Protein AF-A0A4Y9ABC7-F1 (afdb_monomer_lite)

Structure (mmCIF, N/CA/C/O backbone):
data_AF-A0A4Y9ABC7-F1
#
_entry.id   AF-A0A4Y9ABC7-F1
#
loop_
_atom_site.group_PDB
_atom_site.id
_atom_site.type_symbol
_atom_site.label_atom_id
_atom_site.label_alt_id
_atom_site.label_comp_id
_atom_site.label_asym_id
_atom_site.label_entity_id
_atom_site.label_seq_id
_atom_site.pdbx_PDB_ins_code
_atom_site.Cartn_x
_atom_site.Cartn_y
_atom_site.Cartn_z
_atom_site.occupancy
_atom_site.B_iso_or_equiv
_atom_site.auth_seq_id
_atom_site.auth_comp_id
_atom_site.auth_asym_id
_atom_site.auth_atom_id
_atom_site.pdbx_PDB_model_num
ATOM 1 N N . MET A 1 1 ? -14.857 -31.265 8.523 1.00 43.59 1 MET A N 1
ATOM 2 C CA . MET A 1 1 ? -13.478 -30.918 8.937 1.00 43.59 1 MET A CA 1
ATOM 3 C C . MET A 1 1 ? -12.946 -29.619 8.311 1.00 43.59 1 MET A C 1
ATOM 5 O O . MET A 1 1 ? -12.057 -29.033 8.900 1.00 43.59 1 MET A O 1
ATOM 9 N N . TYR A 1 2 ? -13.506 -29.105 7.205 1.00 43.81 2 TYR A N 1
ATOM 10 C CA . TYR A 1 2 ? -13.118 -27.794 6.639 1.00 43.81 2 TYR A CA 1
ATOM 11 C C . TYR A 1 2 ? -13.775 -26.575 7.323 1.00 43.81 2 TYR A C 1
ATOM 13 O O . TYR A 1 2 ? -13.179 -25.506 7.380 1.00 43.81 2 TYR A O 1
ATOM 21 N N . PHE A 1 3 ? -14.963 -26.741 7.915 1.00 35.72 3 PHE A N 1
ATOM 22 C CA . PHE A 1 3 ? -15.703 -25.653 8.578 1.00 35.72 3 PHE A CA 1
ATOM 23 C C . PHE A 1 3 ? -15.029 -25.108 9.850 1.00 35.72 3 PHE A C 1
ATOM 25 O O . PHE A 1 3 ? -15.084 -23.914 10.113 1.00 35.72 3 PHE A O 1
ATOM 32 N N . TYR A 1 4 ? -14.347 -25.959 10.621 1.00 33.44 4 TYR A N 1
ATOM 33 C CA . TYR A 1 4 ? -13.665 -25.535 11.852 1.00 33.44 4 TYR A CA 1
ATOM 34 C C . TYR A 1 4 ? -12.401 -24.703 11.580 1.00 33.44 4 TYR A C 1
ATOM 36 O O . TYR A 1 4 ? -12.044 -23.848 12.384 1.00 33.44 4 TYR A O 1
ATOM 44 N N . PHE A 1 5 ? -11.744 -24.922 10.436 1.00 35.03 5 PHE A N 1
ATOM 45 C CA . PHE A 1 5 ? -10.542 -24.178 10.053 1.00 35.03 5 PHE A CA 1
ATOM 46 C C . PHE A 1 5 ? -10.881 -22.754 9.585 1.00 35.03 5 PHE A C 1
ATOM 48 O O . PHE A 1 5 ? -10.129 -21.827 9.863 1.00 35.03 5 PHE A O 1
ATOM 55 N N . ALA A 1 6 ? -12.040 -22.566 8.941 1.00 38.16 6 ALA A N 1
ATOM 56 C CA . ALA A 1 6 ? -12.537 -21.251 8.535 1.00 38.16 6 ALA A CA 1
ATOM 57 C C . ALA A 1 6 ? -12.867 -20.353 9.744 1.00 38.16 6 ALA A C 1
ATOM 59 O O . ALA A 1 6 ? -12.425 -19.211 9.784 1.00 38.16 6 ALA A O 1
ATOM 60 N N . ILE A 1 7 ? -13.527 -20.898 10.774 1.00 41.75 7 ILE A N 1
ATOM 61 C CA . ILE A 1 7 ? -13.890 -20.158 11.999 1.00 41.75 7 ILE A CA 1
ATOM 62 C C . ILE A 1 7 ? -12.639 -19.734 12.795 1.00 41.75 7 ILE A C 1
ATOM 64 O O . ILE A 1 7 ? -12.578 -18.632 13.338 1.00 41.75 7 ILE A O 1
ATOM 68 N N . TYR A 1 8 ? -11.603 -20.579 12.840 1.00 42.88 8 TYR A N 1
ATOM 69 C CA . TYR A 1 8 ? -10.341 -20.250 13.518 1.00 42.88 8 TYR A CA 1
ATOM 70 C C . TYR A 1 8 ? -9.535 -19.178 12.766 1.00 42.88 8 TYR A C 1
ATOM 72 O O . TYR A 1 8 ? -8.907 -18.303 13.372 1.00 42.88 8 TYR A O 1
ATOM 80 N N . ARG A 1 9 ? -9.584 -19.220 11.429 1.00 45.34 9 ARG A N 1
ATOM 81 C CA . ARG A 1 9 ? -8.935 -18.236 10.560 1.00 45.34 9 ARG A CA 1
ATOM 82 C C . ARG A 1 9 ? -9.624 -16.870 10.644 1.00 45.34 9 ARG A C 1
ATOM 84 O O . ARG A 1 9 ? -8.938 -15.871 10.826 1.00 45.34 9 ARG A O 1
ATOM 91 N N . GLU A 1 10 ? -10.959 -16.837 10.658 1.00 54.34 10 GLU A N 1
ATOM 92 C CA . GLU A 1 10 ? -11.741 -15.611 10.881 1.00 54.34 10 GLU A CA 1
ATOM 93 C C . GLU A 1 10 ? -11.472 -14.980 12.253 1.00 54.34 10 GLU A C 1
ATOM 95 O O . GLU A 1 10 ? -11.331 -13.761 12.347 1.00 54.34 10 GLU A O 1
ATOM 100 N N . GLY A 1 11 ? -11.349 -15.792 13.310 1.00 59.88 11 GLY A N 1
ATOM 101 C CA . GLY A 1 11 ? -11.021 -15.303 14.652 1.00 59.88 11 GLY A CA 1
ATOM 102 C C . GLY A 1 11 ? -9.634 -14.657 14.733 1.00 59.88 11 GLY A C 1
ATOM 103 O O . GLY A 1 11 ? -9.477 -13.611 15.357 1.00 59.88 11 GLY A O 1
ATOM 104 N N . THR A 1 12 ? -8.637 -15.232 14.057 1.00 69.56 12 THR A N 1
ATOM 105 C CA . THR A 1 12 ? -7.253 -14.726 14.077 1.00 69.56 12 THR A CA 1
ATOM 106 C C . THR A 1 12 ? -7.103 -13.457 13.236 1.00 69.56 12 THR A C 1
ATOM 108 O O . THR A 1 12 ? -6.479 -12.493 13.677 1.00 69.56 12 THR A O 1
ATOM 111 N N . GLU A 1 13 ? -7.728 -13.418 12.056 1.00 71.75 13 GLU A N 1
ATOM 112 C CA . GLU A 1 13 ? -7.759 -12.230 11.195 1.00 71.75 13 GLU A CA 1
ATOM 113 C C . GLU A 1 13 ? -8.503 -11.058 11.855 1.00 71.75 13 GLU A C 1
ATOM 115 O O . GLU A 1 13 ? -8.068 -9.917 11.728 1.00 71.75 13 GLU A O 1
ATOM 120 N N . ASN A 1 14 ? -9.578 -11.323 12.612 1.00 74.50 14 ASN A N 1
ATOM 121 C CA . ASN A 1 14 ? -10.262 -10.302 13.419 1.00 74.50 14 ASN A CA 1
ATOM 122 C C . ASN A 1 14 ? -9.333 -9.695 14.475 1.00 74.50 14 ASN A C 1
ATOM 124 O O . ASN A 1 14 ? -9.255 -8.476 14.598 1.00 74.50 14 ASN A O 1
ATOM 128 N N . ILE A 1 15 ? -8.637 -10.543 15.237 1.00 81.50 15 ILE A N 1
ATOM 129 C CA . ILE A 1 15 ? -7.748 -10.102 16.321 1.00 81.50 15 ILE A CA 1
ATOM 130 C C . ILE A 1 15 ? -6.573 -9.295 15.759 1.00 81.50 15 ILE A C 1
ATOM 132 O O . ILE A 1 15 ? -6.248 -8.236 16.290 1.00 81.50 15 ILE A O 1
ATOM 136 N N . LEU A 1 16 ? -5.969 -9.757 14.661 1.00 81.00 16 LEU A N 1
ATOM 137 C CA . LEU A 1 16 ? -4.891 -9.037 13.977 1.00 81.00 16 LEU A CA 1
ATOM 138 C C . LEU A 1 16 ? -5.362 -7.689 13.432 1.00 81.00 16 LEU A C 1
ATOM 140 O O . LEU A 1 16 ? -4.670 -6.690 13.605 1.00 81.00 16 LEU A O 1
ATOM 144 N N . ALA A 1 17 ? -6.543 -7.640 12.812 1.00 81.38 17 ALA A N 1
ATOM 145 C CA . ALA A 1 17 ? -7.116 -6.388 12.338 1.00 81.38 17 ALA A CA 1
ATOM 146 C C . ALA A 1 17 ? -7.313 -5.409 13.507 1.00 81.38 17 ALA A C 1
ATOM 148 O O . ALA A 1 17 ? -6.846 -4.276 13.439 1.00 81.38 17 ALA A O 1
ATOM 149 N N . LEU A 1 18 ? -7.918 -5.850 14.612 1.00 84.38 18 LEU A N 1
ATOM 150 C CA . LEU A 1 18 ? -8.103 -5.015 15.803 1.00 84.38 18 LEU A CA 1
ATOM 151 C C . LEU A 1 18 ? -6.779 -4.506 16.388 1.00 84.38 18 LEU A C 1
ATOM 153 O O . LEU A 1 18 ? -6.710 -3.364 16.834 1.00 84.38 18 LEU A O 1
ATOM 157 N N . GLU A 1 19 ? -5.715 -5.306 16.337 1.00 86.38 19 GLU A N 1
ATOM 158 C CA . GLU A 1 19 ? -4.386 -4.851 16.744 1.00 86.38 19 GLU A CA 1
ATOM 159 C C . GLU A 1 19 ? -3.848 -3.748 15.819 1.00 86.38 19 GLU A C 1
ATOM 161 O O . GLU A 1 19 ? -3.279 -2.771 16.301 1.00 86.38 19 GLU A O 1
ATOM 166 N N . VAL A 1 20 ? -4.088 -3.838 14.506 1.00 84.50 20 VAL A N 1
ATOM 167 C CA . VAL A 1 20 ? -3.760 -2.756 13.561 1.00 84.50 20 VAL A CA 1
ATOM 168 C C . VAL A 1 20 ? -4.512 -1.472 13.917 1.00 84.50 20 VAL A C 1
ATOM 170 O O . VAL A 1 20 ? -3.891 -0.412 13.976 1.00 84.50 20 VAL A O 1
ATOM 173 N N . LEU A 1 21 ? -5.813 -1.553 14.222 1.00 85.44 21 LEU A N 1
ATOM 174 C CA . LEU A 1 21 ? -6.584 -0.386 14.674 1.00 85.44 21 LEU A CA 1
ATOM 175 C C . LEU A 1 21 ? -5.998 0.206 15.960 1.00 85.44 21 LEU A C 1
ATOM 177 O O . LEU A 1 21 ? -5.777 1.411 16.035 1.00 85.44 21 LEU A O 1
ATOM 181 N N . ARG A 1 22 ? -5.664 -0.642 16.939 1.00 88.44 22 ARG A N 1
ATOM 182 C CA . ARG A 1 22 ? -5.047 -0.211 18.199 1.00 88.44 22 ARG A CA 1
ATOM 183 C C . ARG A 1 22 ? -3.737 0.541 17.967 1.00 88.44 22 ARG A C 1
ATOM 185 O O . ARG A 1 22 ? -3.467 1.531 18.646 1.00 88.44 22 ARG A O 1
ATOM 192 N N . LEU A 1 23 ? -2.910 0.071 17.032 1.00 88.94 23 LEU A N 1
ATOM 193 C CA . LEU A 1 23 ? -1.648 0.722 16.683 1.00 88.94 23 LEU A CA 1
ATOM 194 C C . LEU A 1 23 ? -1.872 2.078 15.999 1.00 88.94 23 LEU A C 1
ATOM 196 O O . LEU A 1 23 ? -1.180 3.041 16.332 1.00 88.94 23 LEU A O 1
ATOM 200 N N . ILE A 1 24 ? -2.850 2.160 15.096 1.00 87.50 24 ILE A N 1
ATOM 201 C CA . ILE A 1 24 ? -3.262 3.399 14.418 1.00 87.50 24 ILE A CA 1
ATOM 202 C C . ILE A 1 24 ? -3.726 4.438 15.444 1.00 87.50 24 ILE A C 1
ATOM 204 O O . ILE A 1 24 ? -3.219 5.557 15.485 1.00 87.50 24 ILE A O 1
ATOM 208 N N . GLU A 1 25 ? -4.634 4.061 16.341 1.00 85.62 25 GLU A N 1
ATOM 209 C CA . GLU A 1 25 ? -5.192 4.995 17.322 1.00 85.62 25 GLU A CA 1
ATOM 210 C C . GLU A 1 25 ? -4.167 5.461 18.354 1.00 85.62 25 GLU A C 1
ATOM 212 O O . GLU A 1 25 ? -4.136 6.637 18.714 1.00 85.62 25 GLU A O 1
ATOM 217 N N . LYS A 1 26 ? -3.327 4.544 18.845 1.00 88.44 26 LYS A N 1
ATOM 218 C CA . LYS A 1 26 ? -2.430 4.831 19.968 1.00 88.44 26 LYS A CA 1
ATOM 219 C C . LYS A 1 26 ? -1.099 5.449 19.551 1.00 88.44 26 LYS A C 1
ATOM 221 O O . LYS A 1 26 ? -0.522 6.211 20.324 1.00 88.44 26 LYS A O 1
ATOM 226 N N . TYR A 1 27 ? -0.577 5.069 18.389 1.00 89.31 27 TYR A N 1
ATOM 227 C CA . TYR A 1 27 ? 0.782 5.419 17.970 1.00 89.31 27 TYR A CA 1
ATOM 228 C C . TYR A 1 27 ? 0.837 6.146 16.628 1.00 89.31 27 TYR A C 1
ATOM 230 O O . TYR A 1 27 ? 1.934 6.487 16.191 1.00 89.31 27 TYR A O 1
ATOM 238 N N . HIS A 1 28 ? -0.307 6.388 15.981 1.00 88.62 28 HIS A N 1
ATOM 239 C CA . HIS A 1 28 ? -0.379 7.043 14.674 1.00 88.62 28 HIS A CA 1
ATOM 240 C C . HIS A 1 28 ? 0.502 6.358 13.616 1.00 88.62 28 HIS A C 1
ATOM 242 O O . HIS A 1 28 ? 1.152 7.013 12.794 1.00 88.62 28 HIS A O 1
ATOM 248 N N . VAL A 1 29 ? 0.565 5.017 13.657 1.00 89.25 29 VAL A N 1
ATOM 249 C CA . VAL A 1 29 ? 1.435 4.224 12.769 1.00 89.25 29 VAL A CA 1
ATOM 250 C C . VAL A 1 29 ? 1.105 4.417 11.293 1.00 89.25 29 VAL A C 1
ATOM 252 O O . VAL A 1 29 ? 1.979 4.216 10.458 1.00 89.25 29 VAL A O 1
ATOM 255 N N . GLU A 1 30 ? -0.115 4.848 10.964 1.00 90.56 30 GLU A N 1
ATOM 256 C CA . GLU A 1 30 ? -0.535 5.208 9.612 1.00 90.56 30 GLU A CA 1
ATOM 257 C C . GLU A 1 30 ? 0.343 6.310 9.011 1.00 90.56 30 GLU A C 1
ATOM 259 O O . GLU A 1 30 ? 0.692 6.250 7.834 1.00 90.56 30 GLU A O 1
ATOM 264 N N . GLN A 1 31 ? 0.772 7.280 9.823 1.00 92.62 31 GLN A N 1
ATOM 265 C CA . GLN A 1 31 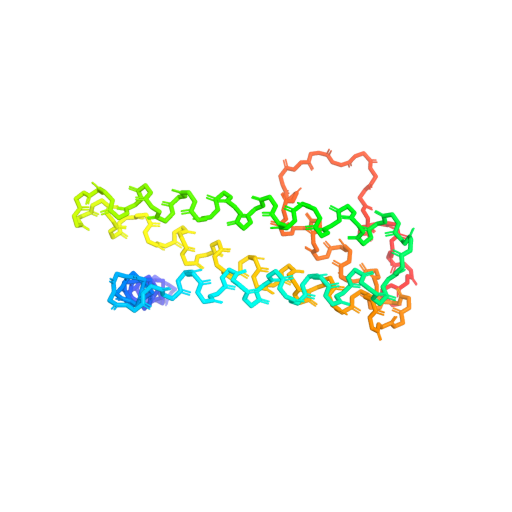? 1.602 8.391 9.361 1.00 92.62 31 GLN A CA 1
ATOM 266 C C . GLN A 1 31 ? 3.033 7.930 9.089 1.00 92.62 31 GLN A C 1
ATOM 268 O O . GLN A 1 31 ? 3.609 8.276 8.058 1.00 92.62 31 GLN A O 1
ATOM 273 N N . ILE A 1 32 ? 3.584 7.112 9.992 1.00 94.06 32 ILE A N 1
ATOM 274 C CA . ILE A 1 32 ? 4.930 6.544 9.853 1.00 94.06 32 ILE A CA 1
ATOM 275 C C . ILE A 1 32 ? 4.979 5.612 8.640 1.00 94.06 32 ILE A C 1
ATOM 277 O O . ILE A 1 32 ? 5.890 5.707 7.822 1.00 94.06 32 ILE A O 1
ATOM 281 N N . PHE A 1 33 ? 3.966 4.757 8.488 1.00 94.94 33 PHE A N 1
ATOM 282 C CA . PHE A 1 33 ? 3.819 3.887 7.329 1.00 94.94 33 PHE A CA 1
ATOM 283 C C . PHE A 1 33 ? 3.746 4.695 6.031 1.00 94.94 33 PHE A C 1
ATOM 285 O O . PHE A 1 33 ? 4.481 4.406 5.091 1.00 94.94 33 PHE A O 1
ATOM 292 N N . ALA A 1 34 ? 2.907 5.733 5.975 1.00 96.19 34 ALA A N 1
ATOM 293 C CA . ALA A 1 34 ? 2.762 6.546 4.773 1.00 96.19 34 ALA A CA 1
ATOM 294 C C . ALA A 1 34 ? 4.044 7.303 4.404 1.00 96.19 34 ALA A C 1
ATOM 296 O O . ALA A 1 34 ? 4.356 7.417 3.221 1.00 96.19 34 ALA A O 1
ATOM 297 N N . ALA A 1 35 ? 4.786 7.814 5.390 1.00 97.25 35 ALA A N 1
ATOM 298 C CA . ALA A 1 35 ? 6.081 8.446 5.153 1.00 97.25 35 ALA A CA 1
ATOM 299 C C . ALA A 1 35 ? 7.080 7.446 4.550 1.00 97.25 35 ALA A C 1
ATOM 301 O O . ALA A 1 35 ? 7.609 7.692 3.471 1.00 97.25 35 ALA A O 1
ATOM 302 N N . GLU A 1 36 ? 7.234 6.275 5.173 1.00 97.69 36 GLU A N 1
ATOM 303 C CA . GLU A 1 36 ? 8.135 5.219 4.695 1.00 97.69 36 GLU A CA 1
ATOM 304 C C . GLU A 1 36 ? 7.780 4.749 3.274 1.00 97.69 36 GLU A C 1
ATOM 306 O O . GLU A 1 36 ? 8.659 4.570 2.432 1.00 97.69 36 GLU A O 1
ATOM 311 N N . MET A 1 37 ? 6.490 4.562 2.966 1.00 98.25 37 MET A N 1
ATOM 312 C CA . MET A 1 37 ? 6.067 4.148 1.622 1.00 98.25 37 MET A CA 1
ATOM 313 C C . MET A 1 37 ? 6.389 5.215 0.570 1.00 98.25 37 MET A C 1
ATOM 315 O O . MET A 1 37 ? 6.851 4.866 -0.515 1.00 98.25 37 MET A O 1
ATOM 319 N N . ARG A 1 38 ? 6.191 6.503 0.883 1.00 97.94 38 ARG A N 1
ATOM 320 C CA . ARG A 1 38 ? 6.549 7.608 -0.023 1.00 97.94 38 ARG A CA 1
ATOM 321 C C . ARG A 1 38 ? 8.054 7.696 -0.242 1.00 97.94 38 ARG A C 1
ATOM 323 O O . ARG A 1 38 ? 8.487 7.839 -1.381 1.00 97.94 38 ARG A O 1
ATOM 330 N N . ASP A 1 39 ? 8.848 7.545 0.813 1.00 98.06 39 ASP A N 1
ATOM 331 C CA . ASP A 1 39 ? 10.309 7.569 0.710 1.00 98.06 39 ASP A CA 1
ATOM 332 C C . ASP A 1 39 ? 10.823 6.424 -0.177 1.00 98.06 39 ASP A C 1
ATOM 334 O O . ASP A 1 39 ? 11.663 6.634 -1.057 1.00 98.06 39 ASP A O 1
ATOM 338 N N . ARG A 1 40 ? 10.257 5.221 -0.021 1.00 97.94 40 ARG A N 1
ATOM 339 C CA . ARG A 1 40 ? 10.573 4.057 -0.863 1.00 97.94 40 ARG A CA 1
ATOM 340 C C . ARG A 1 40 ? 10.160 4.248 -2.324 1.00 97.94 40 ARG A C 1
ATOM 342 O O . ARG A 1 40 ? 10.940 3.919 -3.219 1.00 97.94 40 ARG A O 1
ATOM 349 N N . LEU A 1 41 ? 8.975 4.805 -2.583 1.00 97.12 41 LEU A N 1
ATOM 350 C CA . LEU A 1 41 ? 8.510 5.119 -3.940 1.00 97.12 41 LEU A CA 1
ATOM 351 C C . LEU A 1 41 ? 9.382 6.187 -4.610 1.00 97.12 41 LEU A C 1
ATOM 353 O O . LEU A 1 41 ? 9.791 6.008 -5.755 1.00 97.12 41 LEU A O 1
ATOM 357 N N . SER A 1 42 ? 9.742 7.243 -3.880 1.00 96.75 42 SER A N 1
ATOM 358 C CA . SER A 1 42 ? 10.661 8.286 -4.346 1.00 96.75 42 SER A CA 1
ATOM 359 C C . SER A 1 42 ? 12.032 7.707 -4.703 1.00 96.75 42 SER A C 1
ATOM 361 O O . SER A 1 42 ? 12.561 7.954 -5.788 1.00 96.75 42 SER A O 1
ATOM 363 N N . ALA A 1 43 ? 12.584 6.842 -3.846 1.00 96.56 43 ALA A N 1
ATOM 364 C CA . ALA A 1 43 ? 13.833 6.146 -4.136 1.00 96.56 43 ALA A CA 1
ATOM 365 C C . ALA A 1 43 ? 13.728 5.257 -5.389 1.00 96.56 43 ALA A C 1
ATOM 367 O O . ALA A 1 43 ? 14.657 5.222 -6.198 1.00 96.56 43 ALA A O 1
ATOM 368 N N . ALA A 1 44 ? 12.604 4.558 -5.580 1.00 94.19 44 ALA A N 1
ATOM 369 C CA . ALA A 1 44 ? 12.370 3.759 -6.779 1.00 94.19 44 ALA A CA 1
ATOM 370 C C . ALA A 1 44 ? 12.267 4.625 -8.047 1.00 94.19 44 ALA A C 1
ATOM 372 O O . ALA A 1 44 ? 12.868 4.274 -9.062 1.00 94.19 44 ALA A O 1
ATOM 373 N N . GLN A 1 45 ? 11.591 5.776 -7.976 1.00 94.50 45 GLN A N 1
ATOM 374 C CA . GLN A 1 45 ? 11.500 6.735 -9.079 1.00 94.50 45 GLN A CA 1
ATOM 375 C C . GLN A 1 45 ? 12.881 7.260 -9.487 1.00 94.50 45 GLN A C 1
ATOM 377 O O . GLN A 1 45 ? 13.214 7.287 -10.670 1.00 94.50 45 GLN A O 1
ATOM 382 N N . VAL A 1 46 ? 13.718 7.626 -8.511 1.00 94.69 46 VAL A N 1
ATOM 383 C CA . VAL A 1 46 ? 15.090 8.096 -8.769 1.00 94.69 46 VAL A CA 1
ATOM 384 C C . VAL A 1 46 ? 15.920 7.031 -9.490 1.00 94.69 46 VAL A C 1
ATOM 386 O O . VAL A 1 46 ? 16.687 7.361 -10.392 1.00 94.69 46 VAL A O 1
ATOM 389 N N . LEU A 1 47 ? 15.767 5.756 -9.120 1.00 92.81 47 LEU A N 1
ATOM 390 C CA . LEU A 1 47 ? 16.466 4.648 -9.780 1.00 92.81 47 LEU A CA 1
ATOM 391 C C . LEU A 1 47 ? 15.962 4.388 -11.204 1.00 92.81 47 LEU A C 1
ATOM 393 O O . LEU A 1 47 ? 16.747 3.983 -12.059 1.00 92.81 47 LEU A O 1
ATOM 397 N N . ALA A 1 48 ? 14.670 4.596 -11.449 1.00 90.50 48 ALA A N 1
ATOM 398 C CA . ALA A 1 48 ? 14.052 4.378 -12.750 1.00 90.50 48 ALA A CA 1
ATOM 399 C C . ALA A 1 48 ? 14.363 5.482 -13.771 1.00 90.50 48 ALA A C 1
ATOM 401 O O . ALA A 1 48 ? 14.361 5.217 -14.973 1.00 90.50 48 ALA A O 1
ATOM 402 N N . GLY A 1 49 ? 14.637 6.707 -13.311 1.00 91.44 49 GLY A N 1
ATOM 403 C CA . GLY A 1 49 ? 14.791 7.866 -14.189 1.00 91.44 49 GLY A CA 1
ATOM 404 C C . GLY A 1 49 ? 13.469 8.211 -14.881 1.00 91.44 49 GLY A C 1
ATOM 405 O O . GLY A 1 49 ? 12.454 8.389 -14.210 1.00 91.44 49 GLY A O 1
ATOM 406 N N . ASP A 1 50 ? 13.486 8.269 -16.215 1.00 90.00 50 ASP A N 1
ATOM 407 C CA . ASP A 1 50 ? 12.337 8.647 -17.056 1.00 90.00 50 ASP A CA 1
ATOM 408 C C . ASP A 1 50 ? 11.496 7.439 -17.531 1.00 90.00 50 ASP A C 1
ATOM 410 O O . ASP A 1 50 ? 10.804 7.518 -18.548 1.00 90.00 50 ASP A O 1
ATOM 414 N N . ASP A 1 51 ? 11.560 6.288 -16.848 1.00 91.75 51 ASP A N 1
ATOM 415 C CA . ASP A 1 51 ? 10.718 5.133 -17.192 1.00 91.75 51 ASP A CA 1
ATOM 416 C C . ASP A 1 51 ? 9.238 5.434 -16.893 1.00 91.75 51 ASP A C 1
ATOM 418 O O . ASP A 1 51 ? 8.779 5.352 -15.750 1.00 91.75 51 ASP A O 1
ATOM 422 N N . GLU A 1 52 ? 8.477 5.750 -17.945 1.00 90.38 52 GLU A N 1
ATOM 423 C CA . GLU A 1 52 ? 7.049 6.084 -17.873 1.00 90.38 52 GLU A CA 1
ATOM 424 C C . GLU A 1 52 ? 6.212 5.031 -17.133 1.00 90.38 52 GLU A C 1
ATOM 426 O O . GLU A 1 52 ? 5.233 5.378 -16.467 1.00 90.38 52 GLU A O 1
ATOM 431 N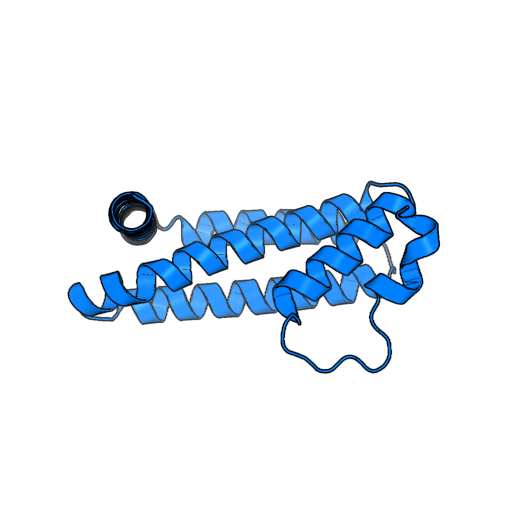 N . LYS A 1 53 ? 6.577 3.742 -17.212 1.00 88.31 53 LYS A N 1
ATOM 432 C CA . LYS A 1 53 ? 5.827 2.690 -16.516 1.00 88.31 53 LYS A CA 1
ATOM 433 C C . LYS A 1 53 ? 6.012 2.787 -15.013 1.00 88.31 53 LYS A C 1
ATOM 435 O O . LYS A 1 53 ? 5.044 2.624 -14.273 1.00 88.31 53 LYS A O 1
ATOM 440 N N . VAL A 1 54 ? 7.247 3.012 -14.569 1.00 91.06 54 VAL A N 1
ATOM 441 C CA . VAL A 1 54 ? 7.543 3.157 -13.142 1.00 91.06 54 VAL A CA 1
ATOM 442 C C . VAL A 1 54 ? 6.862 4.406 -12.614 1.00 91.06 54 VAL A C 1
ATOM 444 O O . VAL A 1 54 ? 6.168 4.308 -11.607 1.00 91.06 54 VAL A O 1
ATOM 447 N N . THR A 1 55 ? 6.958 5.522 -13.340 1.00 93.56 55 THR A N 1
ATOM 448 C CA . THR A 1 55 ? 6.277 6.773 -12.986 1.00 93.56 55 THR A CA 1
ATOM 449 C C . THR A 1 55 ? 4.773 6.571 -12.824 1.00 93.56 55 THR A C 1
ATOM 451 O O . THR A 1 55 ? 4.211 6.927 -11.791 1.00 93.56 55 THR A O 1
ATOM 454 N N . SER A 1 56 ? 4.120 5.899 -13.779 1.00 92.94 56 SER A N 1
ATOM 455 C CA . SER A 1 56 ? 2.684 5.612 -13.692 1.00 92.94 56 SER A CA 1
ATOM 456 C C . SER A 1 56 ? 2.321 4.747 -12.480 1.00 92.94 56 SER A C 1
ATOM 458 O O . SER A 1 56 ? 1.305 4.996 -11.829 1.00 92.94 56 SER A O 1
ATOM 460 N N . TRP A 1 57 ? 3.137 3.739 -12.152 1.00 93.62 57 TRP A N 1
ATOM 461 C CA . TRP A 1 57 ? 2.904 2.912 -10.968 1.00 93.62 57 TRP A CA 1
ATOM 462 C C . TRP A 1 57 ? 3.152 3.667 -9.665 1.00 93.62 57 TRP A C 1
ATOM 464 O O . TRP A 1 57 ? 2.375 3.500 -8.729 1.00 93.62 57 TRP A O 1
ATOM 474 N N . VAL A 1 58 ? 4.189 4.501 -9.601 1.00 95.69 58 VAL A N 1
ATOM 475 C CA . VAL A 1 58 ? 4.480 5.346 -8.438 1.00 95.69 58 VAL A CA 1
ATOM 476 C C . VAL A 1 58 ? 3.300 6.275 -8.161 1.00 95.69 58 VAL A C 1
ATOM 478 O O . VAL A 1 58 ? 2.729 6.205 -7.075 1.00 95.69 58 VAL A O 1
ATOM 481 N N . GLU A 1 59 ? 2.857 7.047 -9.156 1.00 95.44 59 GLU A N 1
ATOM 482 C CA . GLU A 1 59 ? 1.709 7.958 -9.029 1.00 95.44 59 GLU A CA 1
ATOM 483 C C . GLU A 1 59 ? 0.431 7.218 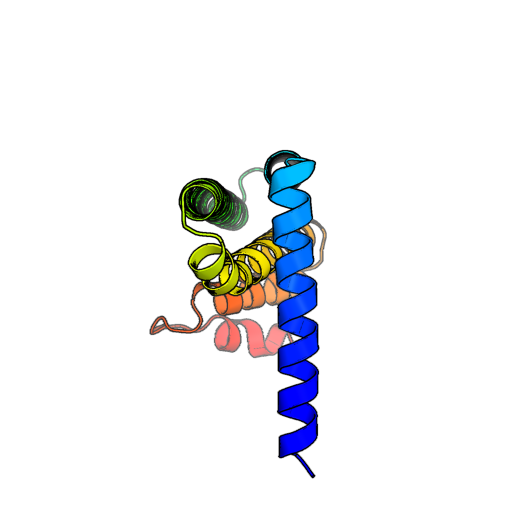-8.605 1.00 95.44 59 GLU A C 1
ATOM 485 O O . GLU A 1 59 ? -0.319 7.670 -7.734 1.00 95.44 59 GLU A O 1
ATOM 490 N N . PHE A 1 60 ? 0.188 6.041 -9.187 1.00 95.12 60 PHE A N 1
ATOM 491 C CA . PHE A 1 60 ? -0.968 5.223 -8.842 1.00 95.12 60 PHE A CA 1
ATOM 492 C C . PHE A 1 60 ? -0.924 4.749 -7.381 1.00 95.12 60 PHE A C 1
ATOM 494 O O . PHE A 1 60 ? -1.919 4.871 -6.662 1.00 95.12 60 PHE A O 1
ATOM 501 N N . VAL A 1 61 ? 0.215 4.228 -6.916 1.00 95.94 61 VAL A N 1
ATOM 502 C CA . VAL A 1 61 ? 0.362 3.748 -5.533 1.00 95.94 61 VAL A CA 1
ATOM 503 C C . VAL A 1 61 ? 0.304 4.912 -4.541 1.00 95.94 61 VAL A C 1
ATOM 505 O O . VAL A 1 61 ? -0.314 4.766 -3.488 1.00 95.94 61 VAL A O 1
ATOM 508 N N . GLU A 1 62 ? 0.849 6.085 -4.874 1.00 96.50 62 GLU A N 1
ATOM 509 C CA . GLU A 1 62 ? 0.716 7.293 -4.049 1.00 96.50 62 GLU A CA 1
ATOM 510 C C . GLU A 1 62 ? -0.740 7.754 -3.908 1.00 96.50 62 GLU A C 1
ATOM 512 O O . GLU A 1 62 ? -1.176 8.129 -2.811 1.00 96.50 62 GLU A O 1
ATOM 517 N N . SER A 1 63 ? -1.520 7.676 -4.989 1.00 96.75 63 SER A N 1
ATOM 518 C CA . SER A 1 63 ? -2.961 7.932 -4.939 1.00 96.75 63 SER A CA 1
ATOM 519 C C . SER A 1 63 ? -3.661 6.932 -4.016 1.00 96.75 63 SER A C 1
ATOM 521 O O . SER A 1 63 ? -4.420 7.346 -3.142 1.00 96.75 63 SER A O 1
ATOM 523 N N . LYS A 1 64 ? -3.354 5.631 -4.117 1.00 96.12 64 LYS A N 1
ATOM 524 C CA . LYS A 1 64 ? -3.941 4.610 -3.231 1.00 96.12 64 LYS A CA 1
ATOM 525 C C . LYS A 1 64 ? -3.519 4.747 -1.775 1.00 96.12 64 LYS A C 1
ATOM 527 O O . LYS A 1 64 ? -4.322 4.471 -0.883 1.00 96.12 64 LYS A O 1
ATOM 532 N N . LEU A 1 65 ? -2.301 5.207 -1.522 1.00 96.88 65 LEU A N 1
ATOM 533 C CA . LEU A 1 65 ? -1.850 5.536 -0.178 1.00 96.88 65 LEU A CA 1
ATOM 534 C C . LEU A 1 65 ? -2.634 6.729 0.386 1.00 96.88 65 LEU A C 1
ATOM 536 O O . LEU A 1 65 ? -3.019 6.709 1.551 1.00 96.88 65 LEU A O 1
ATOM 540 N N . SER A 1 66 ? -2.919 7.739 -0.435 1.00 96.38 66 SER A N 1
ATOM 541 C CA . SER A 1 66 ? -3.741 8.887 -0.030 1.00 96.38 66 SER A CA 1
ATOM 542 C C . SER A 1 66 ? -5.187 8.465 0.271 1.00 96.38 66 SER A C 1
ATOM 544 O O . SER A 1 66 ? -5.692 8.783 1.347 1.00 96.38 66 SER A O 1
ATOM 546 N N . ASP A 1 67 ? -5.793 7.635 -0.588 1.00 95.50 67 ASP A N 1
ATOM 547 C CA . ASP A 1 67 ? -7.121 7.038 -0.360 1.00 95.50 67 ASP A CA 1
ATOM 548 C C . ASP A 1 67 ? -7.176 6.251 0.968 1.00 95.50 67 ASP A C 1
ATOM 550 O O . ASP A 1 67 ? -8.175 6.278 1.694 1.00 95.50 67 ASP A O 1
ATOM 554 N N . LEU A 1 68 ? -6.105 5.513 1.294 1.00 95.06 68 LEU A N 1
ATOM 555 C CA . LEU A 1 68 ? -5.985 4.768 2.548 1.00 95.06 68 LEU A CA 1
ATOM 556 C C . LEU A 1 68 ? -5.949 5.708 3.758 1.00 95.06 68 LEU A C 1
ATOM 558 O O . LEU A 1 68 ? -6.654 5.456 4.734 1.00 95.06 68 LEU A O 1
ATOM 562 N N . MET A 1 69 ? -5.170 6.790 3.695 1.00 95.25 69 MET A N 1
ATOM 563 C CA . MET A 1 69 ? -5.084 7.767 4.785 1.00 95.25 69 MET A CA 1
ATOM 564 C C . MET A 1 69 ? -6.437 8.431 5.055 1.00 95.25 69 MET A C 1
ATOM 566 O O . MET A 1 69 ? -6.867 8.499 6.206 1.00 95.25 69 MET A O 1
ATOM 570 N N . GLU A 1 70 ? -7.152 8.842 4.006 1.00 94.19 70 GLU A N 1
ATOM 571 C CA . GLU A 1 70 ? -8.504 9.398 4.139 1.00 94.19 70 GLU A CA 1
ATOM 572 C C . GLU A 1 70 ? -9.478 8.386 4.749 1.00 94.19 70 GLU A C 1
ATOM 574 O O . GLU A 1 70 ? -10.279 8.722 5.626 1.00 94.19 70 GLU A O 1
ATOM 579 N N . ARG A 1 71 ? -9.391 7.117 4.334 1.00 92.31 71 ARG A N 1
ATOM 580 C CA . ARG A 1 71 ? -10.230 6.054 4.892 1.00 92.31 71 ARG A CA 1
ATOM 581 C C . ARG A 1 71 ? -9.926 5.792 6.362 1.00 92.31 71 ARG A C 1
ATOM 583 O O . ARG A 1 71 ? -10.863 5.552 7.118 1.00 92.31 71 ARG A O 1
ATOM 590 N N . ILE A 1 72 ? -8.658 5.808 6.767 1.00 92.19 72 ILE A N 1
ATOM 591 C CA . ILE A 1 72 ? -8.265 5.624 8.169 1.00 92.19 72 ILE A CA 1
ATOM 592 C C . ILE A 1 72 ? -8.856 6.744 9.029 1.00 92.19 72 ILE A C 1
ATOM 594 O O . ILE A 1 72 ? -9.476 6.453 10.051 1.00 92.19 72 ILE A O 1
ATOM 598 N N . GLU A 1 73 ? -8.753 7.998 8.588 1.00 91.38 73 GLU A N 1
ATOM 599 C CA . GLU A 1 73 ? -9.358 9.134 9.292 1.00 91.38 73 GLU A CA 1
ATOM 600 C C . GLU A 1 73 ? -10.887 9.030 9.357 1.00 91.38 73 GLU A C 1
ATOM 602 O O . GLU A 1 73 ? -11.482 9.228 10.419 1.00 91.38 73 GLU A O 1
ATOM 607 N N . ALA A 1 74 ? -11.534 8.614 8.265 1.00 90.62 74 ALA A N 1
ATOM 608 C CA . ALA A 1 74 ? -12.968 8.352 8.272 1.00 90.62 74 ALA A CA 1
ATOM 609 C C . ALA A 1 74 ? -13.338 7.252 9.280 1.00 90.62 74 ALA A C 1
ATOM 611 O O . ALA A 1 74 ? -14.271 7.436 10.059 1.00 90.62 74 ALA A O 1
ATOM 612 N N . VAL A 1 75 ? -12.596 6.139 9.318 1.00 88.31 75 VAL A N 1
ATOM 613 C CA . VAL A 1 75 ? -12.839 5.025 10.249 1.00 88.31 75 VAL A CA 1
ATOM 614 C C . VAL A 1 75 ? -12.680 5.468 11.702 1.00 88.31 75 VAL A C 1
ATOM 616 O O . VAL A 1 75 ? -13.556 5.162 12.506 1.00 88.31 75 VAL A O 1
ATOM 619 N N . LYS A 1 76 ? -11.649 6.254 12.034 1.00 86.56 76 LYS A N 1
ATOM 620 C CA . LYS A 1 76 ? -11.420 6.781 13.395 1.00 86.56 76 LYS A CA 1
ATOM 621 C C . LYS A 1 76 ? -12.601 7.601 13.929 1.00 86.56 76 LYS A C 1
ATOM 623 O O . LYS A 1 76 ? -12.807 7.652 15.136 1.00 86.56 76 LYS A O 1
ATOM 628 N N . SER A 1 77 ? -13.411 8.197 13.051 1.00 87.69 77 SER A N 1
ATOM 629 C CA . SER A 1 77 ? -14.608 8.966 13.433 1.00 87.69 77 SER A CA 1
ATOM 630 C C . SER A 1 77 ? -15.880 8.130 13.674 1.00 87.69 77 SER A C 1
ATOM 632 O O . SER A 1 77 ? -16.898 8.672 14.107 1.00 87.69 77 SER A O 1
ATOM 634 N N . LEU A 1 78 ? -15.852 6.823 13.388 1.00 88.94 78 LEU A N 1
ATOM 635 C CA . LEU A 1 78 ? -17.007 5.925 13.521 1.00 88.94 78 LEU A CA 1
ATOM 636 C C . LEU A 1 78 ? -17.130 5.350 14.941 1.00 88.94 78 LEU A C 1
ATOM 638 O O . LEU A 1 78 ? -16.206 5.434 15.745 1.00 88.94 78 LEU A O 1
ATOM 642 N N . SER A 1 79 ? -18.273 4.724 15.246 1.00 87.50 79 SER A N 1
ATOM 643 C CA . SER A 1 79 ? -18.437 3.966 16.494 1.00 87.50 79 SER A CA 1
ATOM 644 C C . SER A 1 79 ? -17.489 2.763 16.547 1.00 87.50 79 SER A C 1
ATOM 646 O O . SER A 1 79 ? -17.166 2.195 15.510 1.00 87.50 79 SER A O 1
ATOM 648 N N . GLU A 1 80 ? -17.110 2.321 17.746 1.00 81.31 80 GLU A N 1
ATOM 649 C CA . GLU A 1 80 ? -16.195 1.185 17.975 1.00 81.31 80 GLU A CA 1
ATOM 650 C C . GLU A 1 80 ? -16.630 -0.111 17.252 1.00 81.31 80 GLU A C 1
ATOM 652 O O . GLU A 1 80 ? -15.824 -0.817 16.638 1.00 81.31 80 GLU A O 1
ATOM 657 N N . GLU A 1 81 ? -17.936 -0.396 17.237 1.00 81.31 81 GLU A N 1
ATOM 658 C CA . GLU A 1 81 ? -18.511 -1.535 16.507 1.00 81.31 81 GLU A CA 1
ATOM 659 C C . GLU A 1 81 ? -18.311 -1.397 14.988 1.00 81.31 81 GLU A C 1
ATOM 661 O O . GLU A 1 81 ? -17.929 -2.341 14.293 1.00 81.31 81 GLU A O 1
ATOM 666 N N . THR A 1 82 ? -18.507 -0.184 14.471 1.00 83.62 82 THR A N 1
ATOM 667 C CA . THR A 1 82 ? -18.345 0.118 13.048 1.00 83.62 82 THR A CA 1
ATOM 668 C C . THR A 1 82 ? -16.870 0.147 12.649 1.00 83.62 82 THR A C 1
ATOM 670 O O . THR A 1 82 ? -16.518 -0.320 11.565 1.00 83.62 82 THR A O 1
ATOM 673 N N . GLN A 1 83 ? -15.995 0.649 13.521 1.00 83.19 83 GLN A N 1
ATOM 674 C CA . GLN A 1 83 ? -14.550 0.593 13.336 1.00 83.19 83 GLN A CA 1
ATOM 675 C C . GLN A 1 83 ? -14.111 -0.853 13.142 1.00 83.19 83 GLN A C 1
ATOM 677 O O . GLN A 1 83 ? -13.585 -1.171 12.079 1.00 83.19 83 GLN A O 1
ATOM 682 N N . THR A 1 84 ? -14.461 -1.736 14.083 1.00 80.00 84 THR A N 1
ATOM 683 C CA . THR A 1 84 ? -14.161 -3.177 14.035 1.00 80.00 84 THR A CA 1
ATOM 684 C C . THR A 1 84 ? -14.576 -3.819 12.709 1.00 80.00 84 THR A C 1
ATOM 686 O O . THR A 1 84 ? -13.834 -4.619 12.133 1.00 80.00 84 THR A O 1
ATOM 689 N N . TYR A 1 85 ? -15.745 -3.440 12.183 1.00 81.62 85 TYR A N 1
ATOM 690 C CA . TYR A 1 85 ? -16.228 -3.924 10.892 1.00 81.62 85 TYR A CA 1
ATOM 691 C C . TYR A 1 85 ? -15.334 -3.491 9.713 1.00 81.62 85 TYR A C 1
ATOM 693 O O . TYR A 1 85 ? -15.042 -4.294 8.821 1.00 81.62 85 TYR A O 1
ATOM 701 N N . TYR A 1 86 ? -14.868 -2.239 9.694 1.00 86.19 86 TYR A N 1
ATOM 702 C CA . TYR A 1 86 ? -14.037 -1.708 8.607 1.00 86.19 86 TYR A CA 1
ATOM 703 C C . TYR A 1 86 ? -12.542 -1.991 8.761 1.00 86.19 86 TYR A C 1
ATOM 705 O O . TYR A 1 86 ? -11.823 -1.970 7.757 1.00 86.19 86 TYR A O 1
ATOM 713 N N . THR A 1 87 ? -12.067 -2.311 9.965 1.00 84.19 87 THR A N 1
ATOM 714 C CA . THR A 1 87 ? -10.643 -2.510 10.247 1.00 84.19 87 THR A CA 1
ATOM 715 C C . THR A 1 87 ? -10.005 -3.576 9.363 1.00 84.19 87 THR A C 1
ATOM 717 O O . THR A 1 87 ? -8.873 -3.406 8.922 1.00 84.19 87 THR A O 1
ATOM 720 N N . LYS A 1 88 ? -10.731 -4.643 9.012 1.00 85.62 88 LYS A N 1
ATOM 721 C CA . LYS A 1 88 ? -10.221 -5.656 8.073 1.00 85.62 88 LYS A CA 1
ATOM 722 C C . LYS A 1 88 ? -9.859 -5.078 6.713 1.00 85.62 88 LYS A C 1
ATOM 724 O O . LYS A 1 88 ? -8.841 -5.443 6.134 1.00 85.62 88 LYS A O 1
ATOM 729 N N . LYS A 1 89 ? -10.709 -4.189 6.194 1.00 88.56 89 LYS A N 1
ATOM 730 C CA . LYS A 1 89 ? -10.480 -3.553 4.894 1.00 88.56 89 LYS A CA 1
ATOM 731 C C . LYS A 1 89 ? -9.278 -2.621 4.967 1.00 88.56 89 LYS A C 1
ATOM 733 O O . LYS A 1 89 ? -8.456 -2.651 4.063 1.00 88.56 89 LYS A O 1
ATOM 738 N N . VAL A 1 90 ? -9.146 -1.870 6.062 1.00 90.50 90 VAL A N 1
ATOM 739 C CA . VAL A 1 90 ? -7.971 -1.023 6.318 1.00 90.50 90 VAL A CA 1
ATOM 740 C C . VAL A 1 90 ? -6.692 -1.860 6.372 1.00 90.50 90 VAL A C 1
ATOM 742 O O . VAL A 1 90 ? -5.743 -1.562 5.654 1.00 90.50 90 VAL A O 1
ATOM 745 N N . ALA A 1 91 ? -6.680 -2.940 7.156 1.00 89.19 91 ALA A N 1
ATOM 746 C CA . ALA A 1 91 ? -5.522 -3.823 7.280 1.00 89.19 91 ALA A CA 1
ATOM 747 C C . ALA A 1 91 ? -5.125 -4.435 5.929 1.00 89.19 91 ALA A C 1
ATOM 749 O O . ALA A 1 91 ? -3.951 -4.410 5.568 1.00 89.19 91 ALA A O 1
ATOM 750 N N . LYS A 1 92 ? -6.105 -4.903 5.143 1.00 90.69 92 LYS A N 1
ATOM 751 C CA . LYS A 1 92 ? -5.850 -5.396 3.787 1.00 90.69 92 LYS A CA 1
ATOM 752 C C . LYS A 1 92 ? -5.242 -4.316 2.889 1.00 90.69 92 LYS A C 1
ATOM 754 O O . LYS A 1 92 ? -4.267 -4.592 2.207 1.00 90.69 92 LYS A O 1
ATOM 759 N N . GLN A 1 93 ? -5.767 -3.093 2.908 1.00 92.25 93 GLN A N 1
ATOM 760 C CA . GLN A 1 93 ? -5.229 -2.015 2.076 1.00 92.25 93 GLN A CA 1
ATOM 761 C C . GLN A 1 93 ? -3.808 -1.602 2.482 1.00 92.25 93 GLN A C 1
ATOM 763 O O . GLN A 1 93 ? -3.008 -1.289 1.608 1.00 92.25 93 GLN A O 1
ATOM 768 N N . ILE A 1 94 ? -3.462 -1.643 3.775 1.00 93.19 94 ILE A N 1
ATOM 769 C CA . ILE A 1 94 ? -2.072 -1.462 4.230 1.00 93.19 94 ILE A CA 1
ATOM 770 C C . ILE A 1 94 ? -1.167 -2.521 3.584 1.00 93.19 94 ILE A C 1
ATOM 772 O O . ILE A 1 94 ? -0.099 -2.186 3.070 1.00 93.19 94 ILE A O 1
ATOM 776 N N . THR A 1 95 ? -1.601 -3.785 3.565 1.00 94.06 95 THR A N 1
ATOM 777 C CA . THR A 1 95 ? -0.869 -4.871 2.898 1.00 94.06 95 THR A CA 1
ATOM 778 C C . THR A 1 95 ? -0.759 -4.646 1.392 1.00 94.06 95 THR A C 1
ATOM 780 O O . THR A 1 95 ? 0.349 -4.702 0.867 1.00 94.06 95 THR A O 1
ATOM 783 N N . ASP A 1 96 ? -1.860 -4.312 0.715 1.00 95.00 96 ASP A N 1
ATOM 784 C CA . ASP A 1 96 ? -1.877 -4.089 -0.735 1.00 95.00 96 ASP A CA 1
ATOM 785 C C . ASP A 1 96 ? -0.909 -2.952 -1.131 1.00 95.00 96 ASP A C 1
ATOM 787 O O . ASP A 1 96 ? -0.162 -3.064 -2.105 1.00 95.00 96 ASP A O 1
ATOM 791 N N . ILE A 1 97 ? -0.838 -1.870 -0.344 1.00 96.94 97 ILE A N 1
ATOM 792 C CA . ILE A 1 97 ? 0.142 -0.792 -0.554 1.00 96.94 97 ILE A CA 1
ATOM 793 C C . ILE A 1 97 ? 1.574 -1.293 -0.357 1.00 96.94 97 ILE A C 1
ATOM 795 O O . ILE A 1 97 ? 2.423 -1.055 -1.216 1.00 96.94 97 ILE A O 1
ATOM 799 N N . LEU A 1 98 ? 1.853 -1.998 0.742 1.00 96.56 98 LEU A N 1
ATOM 800 C CA . LEU A 1 98 ? 3.194 -2.511 1.030 1.00 96.56 98 LEU A CA 1
ATOM 801 C C . LEU A 1 98 ? 3.698 -3.446 -0.079 1.00 96.56 98 LEU A C 1
ATOM 803 O O . LEU A 1 98 ? 4.852 -3.348 -0.511 1.00 96.56 98 LEU A O 1
ATOM 807 N N . GLU A 1 99 ? 2.836 -4.345 -0.546 1.00 95.50 99 GLU A N 1
ATOM 808 C CA . GLU A 1 99 ? 3.127 -5.260 -1.648 1.00 95.50 99 GLU A CA 1
ATOM 809 C C . GLU A 1 99 ? 3.365 -4.497 -2.953 1.00 95.50 99 GLU A C 1
ATOM 811 O O . GLU A 1 99 ? 4.303 -4.812 -3.686 1.00 95.50 99 GLU A O 1
ATOM 816 N N . SER A 1 100 ? 2.592 -3.440 -3.205 1.00 96.44 100 SER A N 1
ATOM 817 C CA . SER A 1 100 ? 2.754 -2.604 -4.396 1.00 96.44 100 SER A CA 1
ATOM 818 C C . SER A 1 100 ? 4.090 -1.872 -4.422 1.00 96.44 100 SER A C 1
ATOM 820 O O . SER A 1 100 ? 4.812 -1.947 -5.413 1.00 96.44 100 SER A O 1
ATOM 822 N N . VAL A 1 101 ? 4.459 -1.211 -3.320 1.00 97.06 101 VAL A N 1
ATOM 823 C CA . VAL A 1 101 ? 5.758 -0.532 -3.192 1.00 97.06 101 VAL A CA 1
ATOM 824 C C . VAL A 1 101 ? 6.897 -1.531 -3.395 1.00 97.06 101 VAL A C 1
ATOM 826 O O . VAL A 1 101 ? 7.835 -1.270 -4.144 1.00 97.06 101 VAL A O 1
ATOM 829 N N . THR A 1 102 ? 6.784 -2.716 -2.795 1.00 95.50 102 THR A N 1
ATOM 830 C CA . THR A 1 102 ? 7.786 -3.781 -2.936 1.00 95.50 102 THR A CA 1
ATOM 831 C C . THR A 1 102 ? 7.887 -4.283 -4.382 1.00 95.50 102 THR A C 1
ATOM 833 O O . THR A 1 102 ? 8.989 -4.523 -4.877 1.00 95.50 102 THR A O 1
ATOM 836 N N . ALA A 1 103 ? 6.766 -4.400 -5.097 1.00 94.06 103 ALA A N 1
ATOM 837 C CA . ALA A 1 103 ? 6.757 -4.788 -6.504 1.00 94.06 103 ALA A CA 1
ATOM 838 C C . ALA A 1 103 ? 7.395 -3.720 -7.409 1.00 94.06 103 ALA A C 1
ATOM 840 O O . ALA A 1 103 ? 8.167 -4.078 -8.303 1.00 94.06 103 ALA A O 1
ATOM 841 N N . VAL A 1 104 ? 7.139 -2.431 -7.149 1.00 94.44 104 VAL A N 1
ATOM 842 C CA . VAL A 1 104 ? 7.785 -1.303 -7.848 1.00 94.44 104 VAL A CA 1
ATOM 843 C C . VAL A 1 104 ? 9.297 -1.305 -7.602 1.00 94.44 104 VAL A C 1
ATOM 845 O O . VAL A 1 104 ? 10.082 -1.222 -8.546 1.00 94.44 104 VAL A O 1
ATOM 848 N N . GLU A 1 105 ? 9.740 -1.499 -6.360 1.00 94.38 105 GLU A N 1
ATOM 849 C CA . GLU A 1 105 ? 11.167 -1.628 -6.042 1.00 94.38 105 GLU A CA 1
ATOM 850 C C . GLU A 1 105 ? 11.821 -2.826 -6.742 1.00 94.38 105 GLU A C 1
ATOM 852 O O . GLU A 1 105 ? 12.952 -2.732 -7.230 1.00 94.38 105 GLU A O 1
ATOM 857 N N . ALA A 1 106 ? 11.123 -3.962 -6.794 1.00 91.31 106 ALA A N 1
ATOM 858 C CA . ALA A 1 106 ? 11.603 -5.145 -7.492 1.00 91.31 106 ALA A CA 1
ATOM 859 C C . ALA A 1 106 ? 11.697 -4.903 -9.005 1.00 91.31 106 ALA A C 1
ATOM 861 O O . ALA A 1 106 ? 12.657 -5.361 -9.625 1.00 91.31 106 ALA A O 1
ATOM 862 N N . PHE A 1 107 ? 10.770 -4.137 -9.586 1.00 90.69 107 PHE A N 1
ATOM 863 C CA . PHE A 1 107 ? 10.795 -3.774 -11.002 1.00 90.69 107 PHE A CA 1
ATOM 864 C C . PHE A 1 107 ? 12.070 -2.992 -11.354 1.00 90.69 107 PHE A C 1
ATOM 866 O O . PHE A 1 107 ? 12.774 -3.339 -12.303 1.00 90.69 107 PHE A O 1
ATOM 873 N N . VAL A 1 108 ? 12.430 -1.985 -10.554 1.00 91.75 108 VAL A N 1
ATOM 874 C CA . VAL A 1 108 ? 13.586 -1.119 -10.856 1.00 91.75 108 VAL A CA 1
ATOM 875 C C . VAL A 1 108 ? 14.941 -1.772 -10.552 1.00 91.75 108 VAL A C 1
ATOM 877 O O . VAL A 1 108 ? 15.944 -1.416 -11.163 1.00 91.75 108 VAL A O 1
ATOM 880 N N . LYS A 1 109 ? 14.998 -2.747 -9.633 1.00 87.31 109 LYS A N 1
ATOM 881 C CA . LYS A 1 109 ? 16.257 -3.395 -9.201 1.00 87.31 109 LYS A CA 1
ATOM 882 C C . LYS A 1 109 ? 16.604 -4.681 -9.953 1.00 87.31 109 LYS A C 1
ATOM 884 O O . LYS A 1 109 ? 17.698 -5.213 -9.759 1.00 87.31 109 LYS A O 1
ATOM 889 N N . SER A 1 110 ? 15.692 -5.219 -10.759 1.00 84.81 110 SER A N 1
ATOM 890 C CA . SER A 1 110 ? 15.801 -6.601 -11.234 1.00 84.81 110 SER A CA 1
ATOM 891 C C . SER A 1 110 ? 15.936 -6.740 -12.750 1.00 84.81 110 SER A C 1
ATOM 893 O O . SER A 1 110 ? 15.791 -5.798 -13.522 1.00 84.81 110 SER A O 1
ATOM 895 N N . ASN A 1 111 ? 16.228 -7.966 -13.189 1.00 83.06 111 ASN A N 1
ATOM 896 C CA . ASN A 1 111 ? 16.277 -8.315 -14.605 1.00 83.06 111 ASN A CA 1
ATOM 897 C C . ASN A 1 111 ? 14.877 -8.308 -15.258 1.00 83.06 111 ASN A C 1
ATOM 899 O O . ASN A 1 111 ? 13.850 -8.296 -14.579 1.00 83.06 111 ASN A O 1
ATOM 903 N N . ARG A 1 112 ? 14.837 -8.395 -16.595 1.00 82.12 112 ARG A N 1
ATOM 904 C CA . ARG A 1 112 ? 13.594 -8.346 -17.392 1.00 82.12 112 ARG A CA 1
ATOM 905 C C . ARG A 1 112 ? 12.504 -9.328 -16.949 1.00 82.12 112 ARG A C 1
ATOM 907 O O . ARG A 1 112 ? 11.325 -9.010 -17.056 1.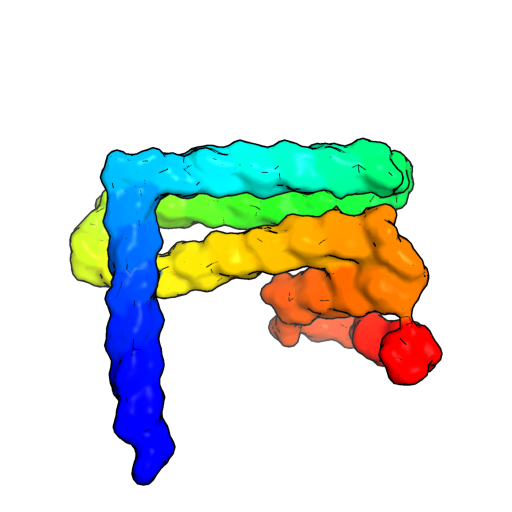00 82.12 112 ARG A O 1
ATOM 914 N N . ARG A 1 113 ? 12.874 -10.513 -16.452 1.00 80.75 113 ARG A N 1
ATOM 915 C CA . ARG A 1 113 ? 11.900 -11.506 -15.974 1.00 80.75 113 ARG A CA 1
ATOM 916 C C . ARG A 1 113 ? 11.196 -11.022 -14.710 1.00 80.75 113 ARG A C 1
ATOM 918 O O . ARG A 1 113 ? 9.979 -11.092 -14.622 1.00 80.75 113 ARG A O 1
ATOM 925 N N . GLN A 1 114 ? 11.959 -10.521 -13.747 1.00 82.69 114 GLN A N 1
ATOM 926 C CA . GLN A 1 114 ? 11.406 -9.986 -12.503 1.00 82.69 114 GLN A CA 1
ATOM 927 C C . GLN A 1 114 ? 10.594 -8.707 -12.742 1.00 82.69 114 GLN A C 1
ATOM 929 O O . GLN A 1 114 ? 9.553 -8.534 -12.123 1.00 82.69 114 GLN A O 1
ATOM 934 N N . GLN A 1 115 ? 10.994 -7.875 -13.708 1.00 86.19 115 GLN A N 1
ATOM 935 C CA . GLN A 1 115 ? 10.180 -6.743 -14.169 1.00 86.19 115 GLN A CA 1
ATOM 936 C C . GLN A 1 115 ? 8.797 -7.190 -14.657 1.00 86.19 115 GLN A C 1
ATOM 938 O O . GLN A 1 115 ? 7.785 -6.647 -14.220 1.00 86.19 115 GLN A O 1
ATOM 943 N N . ALA A 1 116 ? 8.741 -8.220 -15.507 1.00 82.50 116 ALA A N 1
ATOM 944 C CA . ALA A 1 116 ? 7.475 -8.771 -15.985 1.00 82.50 116 ALA A CA 1
ATOM 945 C C . ALA A 1 116 ? 6.613 -9.336 -14.841 1.00 82.50 116 ALA A C 1
ATOM 947 O O . ALA A 1 116 ? 5.405 -9.107 -14.815 1.00 82.50 116 ALA A O 1
ATOM 948 N N . ILE A 1 117 ? 7.226 -10.031 -13.875 1.00 85.81 117 ILE A N 1
ATOM 949 C CA . ILE A 1 117 ? 6.525 -10.568 -12.697 1.00 85.81 117 ILE A CA 1
ATOM 950 C C . ILE A 1 117 ? 5.938 -9.433 -11.851 1.00 85.81 117 ILE A C 1
ATOM 952 O O . ILE A 1 117 ? 4.756 -9.487 -11.518 1.00 85.81 117 ILE A O 1
ATOM 956 N N . SER A 1 118 ? 6.722 -8.395 -11.546 1.00 87.19 118 SER A N 1
ATOM 957 C CA . SER A 1 118 ? 6.254 -7.225 -10.796 1.00 87.19 118 SER A CA 1
ATOM 958 C C . SER A 1 118 ? 5.101 -6.510 -11.497 1.00 87.19 118 SER A C 1
ATOM 960 O O . SER A 1 118 ? 4.121 -6.145 -10.853 1.00 87.19 118 SER A O 1
ATOM 962 N N . GLU A 1 119 ? 5.189 -6.331 -12.818 1.00 86.31 119 GLU A N 1
ATOM 963 C CA . GLU A 1 119 ? 4.156 -5.644 -13.600 1.00 86.31 119 GLU A CA 1
ATOM 964 C C . GLU A 1 119 ? 2.839 -6.437 -13.610 1.00 86.31 119 GLU A C 1
ATOM 966 O O . GLU A 1 119 ? 1.766 -5.873 -13.396 1.00 86.31 119 GLU A O 1
ATOM 971 N N . VAL A 1 120 ? 2.919 -7.757 -13.798 1.00 86.94 120 VAL A N 1
ATOM 972 C CA . VAL A 1 120 ? 1.757 -8.655 -13.724 1.00 86.94 120 VAL A CA 1
ATOM 973 C C . VAL A 1 120 ? 1.164 -8.672 -12.317 1.00 86.94 120 VAL A C 1
ATOM 975 O O . VAL A 1 120 ? -0.055 -8.626 -12.168 1.00 86.94 120 VAL A O 1
ATOM 978 N N . PHE A 1 121 ? 2.009 -8.715 -11.287 1.00 89.88 121 PHE A N 1
ATOM 979 C CA . PHE A 1 121 ? 1.564 -8.696 -9.900 1.00 89.88 121 PHE A CA 1
ATOM 980 C C . PHE A 1 121 ? 0.782 -7.418 -9.578 1.00 89.88 121 PHE A C 1
ATOM 982 O O . PHE A 1 121 ? -0.342 -7.504 -9.091 1.00 89.88 121 PHE A O 1
ATOM 989 N N . LEU A 1 122 ? 1.330 -6.246 -9.918 1.00 89.62 122 LEU A N 1
ATOM 990 C CA . LEU A 1 122 ? 0.672 -4.954 -9.702 1.00 89.62 122 LEU A CA 1
ATOM 991 C C . LEU A 1 122 ? -0.658 -4.853 -10.455 1.00 89.62 122 LEU A C 1
ATOM 993 O O . LEU A 1 122 ? -1.646 -4.363 -9.906 1.00 89.62 122 LEU A O 1
ATOM 997 N N . GLN A 1 123 ? -0.718 -5.350 -11.694 1.00 87.50 123 GLN A N 1
ATOM 998 C CA . GLN A 1 123 ? -1.982 -5.408 -12.422 1.00 87.50 123 GLN A CA 1
ATOM 999 C C . GLN A 1 123 ? -2.999 -6.326 -11.755 1.00 87.50 123 GLN A C 1
ATOM 1001 O O . GLN A 1 123 ? -4.147 -5.925 -11.610 1.00 87.50 123 GLN A O 1
ATOM 1006 N N . ASN A 1 124 ? -2.608 -7.524 -11.331 1.00 86.69 124 ASN A N 1
ATOM 1007 C CA . ASN A 1 124 ? -3.541 -8.442 -10.684 1.00 86.69 124 ASN A CA 1
ATOM 1008 C C . ASN A 1 124 ? -4.030 -7.890 -9.344 1.00 86.69 124 ASN A C 1
ATOM 1010 O O . ASN A 1 124 ? -5.211 -7.993 -9.051 1.00 86.69 124 ASN A O 1
ATOM 1014 N N . LEU A 1 125 ? -3.154 -7.252 -8.567 1.00 88.25 125 LEU A N 1
ATOM 1015 C CA . LEU A 1 125 ? -3.505 -6.697 -7.263 1.00 88.25 125 LEU A CA 1
ATOM 1016 C C . LEU A 1 125 ? -4.563 -5.585 -7.358 1.00 88.25 125 LEU A C 1
ATOM 1018 O O . LEU A 1 125 ? -5.454 -5.508 -6.515 1.00 88.25 125 LEU A O 1
ATOM 1022 N N . TRP A 1 126 ? -4.488 -4.734 -8.388 1.00 87.06 126 TRP A N 1
ATOM 1023 C CA . TRP A 1 126 ? -5.334 -3.537 -8.492 1.00 87.06 126 TRP A CA 1
ATOM 1024 C C . TRP A 1 126 ? -6.392 -3.570 -9.596 1.00 87.06 126 TRP A C 1
ATOM 1026 O O . TRP A 1 126 ? -7.343 -2.793 -9.540 1.00 87.06 126 TRP A O 1
ATOM 1036 N N . LYS A 1 127 ? -6.244 -4.445 -10.594 1.00 74.44 127 LYS A N 1
ATOM 1037 C CA . LYS A 1 127 ? -7.108 -4.535 -11.784 1.00 74.44 127 LYS A CA 1
ATOM 1038 C C . LYS A 1 127 ? -7.718 -5.923 -11.979 1.00 74.44 127 LYS A C 1
ATOM 1040 O O . LYS A 1 127 ? -8.177 -6.225 -13.077 1.00 74.44 127 LYS A O 1
ATOM 1045 N N . GLU A 1 128 ? -7.769 -6.751 -10.931 1.00 62.75 128 GLU A N 1
ATOM 1046 C CA . GLU A 1 128 ? -8.288 -8.134 -10.972 1.00 62.75 128 GLU A CA 1
ATOM 1047 C C . GLU A 1 128 ? -9.682 -8.260 -11.616 1.00 62.75 128 GLU A C 1
ATOM 1049 O O . GLU A 1 128 ? -10.012 -9.288 -12.198 1.00 62.75 128 GLU A O 1
ATOM 1054 N N . ASN A 1 129 ? -10.498 -7.203 -11.538 1.00 52.12 129 ASN A N 1
ATOM 1055 C CA . ASN A 1 129 ? -11.887 -7.190 -12.003 1.00 52.12 129 ASN A CA 1
ATOM 1056 C C . ASN A 1 129 ? -12.130 -6.297 -13.235 1.00 52.12 129 ASN A C 1
ATOM 1058 O O . ASN A 1 129 ? -13.282 -6.081 -13.613 1.00 52.12 129 ASN A O 1
ATOM 1062 N N . GLU A 1 130 ? -11.078 -5.758 -13.860 1.00 58.66 130 GLU A N 1
ATOM 1063 C CA . GLU A 1 130 ? -11.204 -4.988 -15.102 1.00 58.66 130 GLU A CA 1
ATOM 1064 C C . GLU A 1 130 ? -11.095 -5.918 -16.317 1.00 58.66 130 GLU A C 1
ATOM 1066 O O . GLU A 1 130 ? -10.184 -6.740 -16.414 1.00 58.66 130 GLU A O 1
ATOM 1071 N N . PHE A 1 131 ? -12.012 -5.783 -17.280 1.00 50.16 131 PHE A N 1
ATOM 1072 C CA . PHE A 1 131 ? -11.893 -6.480 -18.560 1.00 50.16 131 PHE A CA 1
ATOM 1073 C C . PHE A 1 131 ? -10.655 -5.960 -19.304 1.00 50.16 131 PHE A C 1
ATOM 1075 O O . PHE A 1 131 ? -10.597 -4.785 -19.669 1.00 50.16 131 PHE A O 1
ATOM 1082 N N . GLN A 1 132 ? -9.668 -6.830 -19.530 1.00 55.88 132 GLN A N 1
ATOM 1083 C CA . GLN A 1 132 ? -8.441 -6.485 -20.246 1.00 55.88 132 GLN A CA 1
ATOM 1084 C C . GLN A 1 132 ? -8.460 -7.064 -21.661 1.00 55.88 132 GLN A C 1
ATOM 1086 O O . GLN A 1 132 ? -8.401 -8.277 -21.843 1.00 55.88 132 GLN A O 1
ATOM 1091 N N . ASP A 1 133 ? -8.469 -6.182 -22.661 1.00 48.12 133 ASP A N 1
ATO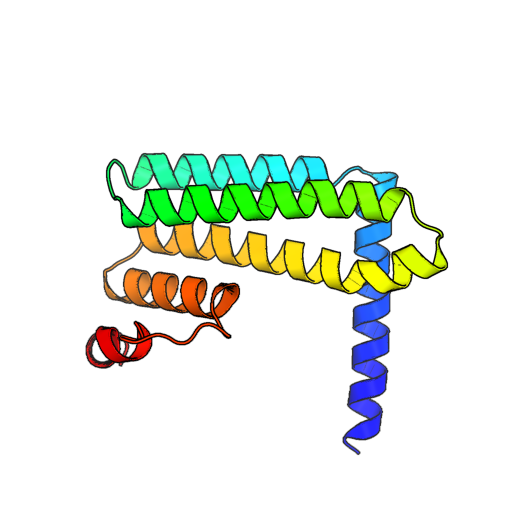M 1092 C CA . ASP A 1 133 ? -8.407 -6.550 -24.086 1.00 48.12 133 ASP A CA 1
ATOM 1093 C C . ASP A 1 133 ? -7.054 -7.199 -24.468 1.00 48.12 133 ASP A C 1
ATOM 1095 O O . ASP A 1 133 ? -6.952 -7.967 -25.419 1.00 48.12 133 ASP A O 1
ATOM 1099 N N . SER A 1 134 ? -5.999 -6.948 -23.679 1.00 58.34 134 SER A N 1
ATOM 1100 C CA . SER A 1 134 ? -4.675 -7.568 -23.833 1.00 58.34 134 SER A CA 1
ATOM 1101 C C . SER A 1 134 ? -4.023 -7.847 -22.466 1.00 58.34 134 SER A C 1
ATOM 1103 O O . SER A 1 134 ? -3.238 -7.020 -21.987 1.00 58.34 134 SER A O 1
ATOM 1105 N N . PRO A 1 135 ? -4.287 -9.009 -21.839 1.00 62.62 135 PRO A N 1
ATOM 1106 C CA . PRO A 1 135 ? -3.750 -9.350 -20.523 1.00 62.62 135 PRO A CA 1
ATOM 1107 C C . PRO A 1 135 ? -2.220 -9.444 -20.525 1.00 62.62 135 PRO A C 1
ATOM 1109 O O . PRO A 1 135 ? -1.641 -10.205 -21.308 1.00 62.62 135 PRO A O 1
ATOM 1112 N N . LEU A 1 136 ? -1.541 -8.737 -19.614 1.00 65.12 136 LEU A N 1
ATOM 1113 C CA . LEU A 1 136 ? -0.072 -8.792 -19.523 1.00 65.12 136 LEU A CA 1
ATOM 1114 C C . LEU A 1 136 ? 0.460 -10.199 -19.220 1.00 65.12 136 LEU A C 1
ATOM 1116 O O . LEU A 1 136 ? 1.544 -10.553 -19.680 1.00 65.12 136 LEU A O 1
ATOM 1120 N N . VAL A 1 137 ? -0.320 -11.017 -18.509 1.00 63.03 137 VAL A N 1
ATOM 1121 C CA . VAL A 1 137 ? -0.007 -12.432 -18.243 1.00 63.03 137 VAL A CA 1
ATOM 1122 C C . VAL A 1 137 ? 0.225 -13.203 -19.545 1.00 63.03 137 VAL A C 1
ATOM 1124 O O . VAL A 1 137 ? 1.169 -13.982 -19.639 1.00 63.03 137 VAL A O 1
ATOM 1127 N N . LEU A 1 138 ? -0.600 -12.956 -20.568 1.00 61.47 138 LEU A N 1
ATOM 1128 C CA . LEU A 1 138 ? -0.466 -13.600 -21.876 1.00 61.47 138 LEU A CA 1
ATOM 1129 C C . LEU A 1 138 ? 0.694 -13.005 -22.680 1.00 61.47 138 LEU A C 1
ATOM 1131 O O . LEU A 1 138 ? 1.366 -13.725 -23.410 1.00 61.47 138 LEU A O 1
ATOM 1135 N N . LYS A 1 139 ? 0.971 -11.708 -22.507 1.00 64.69 139 LYS A N 1
ATOM 1136 C CA . LYS A 1 139 ? 2.089 -11.023 -23.172 1.00 64.69 139 LYS A CA 1
ATOM 1137 C C . LYS A 1 139 ? 3.459 -11.502 -22.681 1.00 64.69 139 LYS A C 1
ATOM 1139 O O . LYS A 1 139 ? 4.395 -11.561 -23.473 1.00 64.69 139 LYS A O 1
ATOM 1144 N N . TYR A 1 140 ? 3.588 -11.822 -21.395 1.00 65.62 140 TYR A N 1
ATOM 1145 C CA . TYR A 1 140 ? 4.859 -12.227 -20.786 1.00 65.62 140 TYR 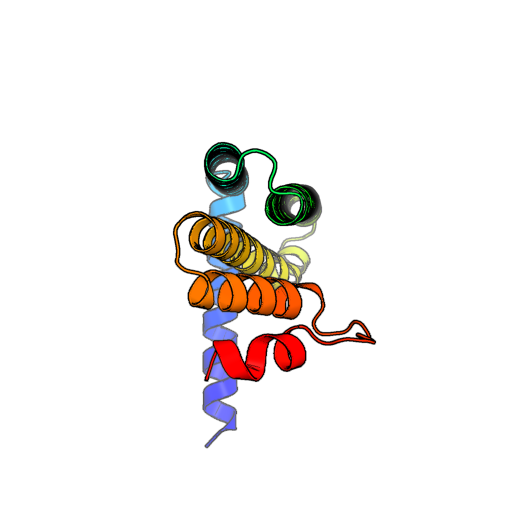A CA 1
ATOM 1146 C C . TYR A 1 140 ? 4.999 -13.733 -20.558 1.00 65.62 140 TYR A C 1
ATOM 1148 O O . TYR A 1 140 ? 5.992 -14.151 -19.962 1.00 65.62 140 TYR A O 1
ATOM 1156 N N . PHE A 1 141 ? 4.057 -14.551 -21.034 1.00 64.06 141 PHE A N 1
ATOM 1157 C CA . PHE A 1 141 ? 4.054 -15.997 -20.802 1.00 64.06 141 PHE A CA 1
ATOM 1158 C C . PHE A 1 141 ? 5.409 -16.649 -21.137 1.00 64.06 141 PHE A C 1
ATOM 1160 O O . PHE A 1 141 ? 6.027 -17.253 -20.264 1.00 64.06 141 PHE A O 1
ATOM 1167 N N . ASP A 1 142 ? 5.947 -16.391 -22.333 1.00 61.47 142 ASP A N 1
ATOM 1168 C CA . ASP A 1 142 ? 7.237 -16.939 -22.789 1.00 61.47 142 ASP A CA 1
ATOM 1169 C C . ASP A 1 142 ? 8.467 -16.371 -22.052 1.00 61.47 142 ASP A C 1
ATOM 1171 O O . ASP A 1 142 ? 9.573 -16.885 -22.184 1.00 61.47 142 ASP A O 1
ATOM 1175 N N . THR A 1 143 ? 8.314 -15.271 -21.308 1.00 64.75 143 THR A N 1
ATOM 1176 C CA . THR A 1 143 ? 9.399 -14.658 -20.514 1.00 64.75 143 THR A CA 1
ATOM 1177 C C . THR A 1 143 ? 9.384 -15.127 -19.059 1.00 64.75 143 THR A C 1
ATOM 1179 O O . THR A 1 143 ? 10.412 -15.090 -18.376 1.00 64.75 143 THR A O 1
ATOM 1182 N N . ILE A 1 144 ? 8.213 -15.525 -18.560 1.00 58.91 144 ILE A N 1
ATOM 1183 C CA . ILE A 1 144 ? 8.012 -15.940 -17.171 1.00 58.91 144 ILE A CA 1
ATOM 1184 C C . ILE A 1 144 ? 8.260 -17.447 -16.998 1.00 58.91 144 ILE A C 1
ATOM 1186 O O . ILE A 1 144 ? 8.789 -17.826 -15.943 1.00 58.91 144 ILE A O 1
ATOM 1190 N N . VAL A 1 145 ? 7.903 -18.267 -17.998 1.00 53.34 145 VAL A N 1
ATOM 1191 C CA . VAL A 1 145 ? 8.011 -19.742 -17.992 1.00 53.34 145 VAL A CA 1
ATOM 1192 C C . VAL A 1 145 ? 9.415 -20.224 -18.348 1.00 53.34 145 VAL A C 1
ATOM 1194 O O . VAL A 1 145 ? 9.991 -19.731 -19.339 1.00 53.34 145 VAL A O 1
#

pLDDT: mean 82.56, std 16.22, range [33.44, 98.25]

Foldseek 3Di:
DVVVVVVVVVVVLLVVLVVVLVCCVPPVVLVVLLVVLLVLLVVLCVLCPPPPVSVVLSVVLNVLSVVLVVVSVVLVPDDPVSNSVCSSVSVVSSVLSVLSSVLSNQLSPDDPLSVLVSVLVNCCSPVVPPDDPDRSCVVCVVVND

Sequence (145 aa):
MYFYFAIYREGTENILALEVLRLIEKYHVEQIFAAEMRDRLSAAQVLAGDDEKVTSWVEFVESKLSDLMERIEAVKSLSEETQTYYTKKVAKQITDILESVTAVEAFVKSNRRQQAISEVFLQNLWKENEFQDSPLVLKYFDTIV

Radius of gyration: 17.71 Å; chains: 1; bounding box: 35×40×44 Å

Secondary structure (DSSP, 8-state):
--HHHHHHHHHHHHHHHHHHHHHHHHH-HHHHHHHHHHHHHHHHHHHHTT-HHHHHHHHHHHHHHHHHHHHHHHHHTS-HHHHHHHHHHHHHHHHHHHHHHHHHHHHHHS-HHHHHHHHHHHHHHHHTTS--SS-HHHHSHHHH-

Organism: NCBI:txid175306